Protein AF-A0A9P6A7B4-F1 (afdb_monomer_lite)

Secondary structure (DSSP, 8-state):
-HHHHHHHHHHHHHTTT-HHHHHHHHHHH------HHHH-GGGG-TTS-----HHIIIIIIIHHHHHHHHHHTTSS-HHHHHHHHHHHHHHTTTS-TTT-PPPP-HHHHTTS---HHHHHHIIIIIHHHHHHHTT--HHHHHHHHHHHHHHHHH-

Foldseek 3Di:
DVVVVVVLQVQLVVCPPPPVSNVVSCVVPVDNHPDPVNVDPQVVDPPDPDPPVVLCCLQVPVLLVLVVCCDVVVLQDLVLLQVLLVVLQVCQVVDPVVPDHRQHRCSVCVVPPGDSVSSVCCLAPRVLVSCVVSVRPVVSSVVSVVSSVVSVVVD

Organism: Pleurotus eryngii (NCBI:txid5323)

Sequence (155 aa):
TEQDYWKTIHKLNTAEPDLKKQKAIITQSGILQLPLAASSKMFIYPSMFFPLDPFHLLYENCTVWLWDLLIKSGHLTIPQAARFGQLLQDVNTTLPPSFCRPIHNIYLKRNSQYKIFEWMALVHWYAVPILLALGVNNWVVDNFATFIHIVKSAM

Radius of gyration: 21.78 Å; chains: 1; bounding box: 43×39×54 Å

Structure (mmCIF, N/CA/C/O backbone):
data_AF-A0A9P6A7B4-F1
#
_entry.id   AF-A0A9P6A7B4-F1
#
loop_
_atom_site.group_PDB
_atom_site.id
_atom_site.type_symbol
_atom_site.label_atom_id
_atom_site.label_alt_id
_atom_site.label_comp_id
_atom_site.label_asym_id
_atom_site.label_entity_id
_atom_site.label_seq_id
_atom_site.pdbx_PDB_ins_code
_atom_site.Cartn_x
_atom_site.Cartn_y
_atom_site.Cartn_z
_atom_site.occupancy
_atom_site.B_iso_or_equiv
_atom_site.auth_seq_id
_atom_site.auth_comp_id
_atom_site.auth_asym_id
_atom_site.auth_atom_id
_atom_site.pdbx_PDB_model_num
ATOM 1 N N . THR A 1 1 ? -3.359 16.057 32.700 1.00 72.75 1 THR A N 1
ATOM 2 C CA . THR A 1 1 ? -2.473 14.954 33.144 1.00 72.75 1 THR A CA 1
ATOM 3 C C . THR A 1 1 ? -3.272 13.659 33.232 1.00 72.75 1 THR A C 1
ATOM 5 O O . THR A 1 1 ? -4.490 13.721 33.093 1.00 72.75 1 THR A O 1
ATOM 8 N N . GLU A 1 2 ? -2.642 12.496 33.440 1.00 72.81 2 GLU A N 1
ATOM 9 C CA . GLU A 1 2 ? -3.347 11.205 33.595 1.00 72.81 2 GLU A CA 1
ATOM 10 C C . GLU A 1 2 ? -4.435 11.262 34.684 1.00 72.81 2 GLU A C 1
ATOM 12 O O . GLU A 1 2 ? -5.565 10.819 34.483 1.00 72.81 2 GLU A O 1
ATOM 17 N N . GLN A 1 3 ? -4.131 11.901 35.816 1.00 77.88 3 GLN A N 1
ATOM 18 C CA . GLN A 1 3 ? -5.074 12.059 36.925 1.00 77.88 3 GLN A CA 1
ATOM 19 C C . GLN A 1 3 ? -6.311 12.886 36.537 1.00 77.88 3 GLN A C 1
ATOM 21 O O . GLN A 1 3 ? -7.422 12.581 36.970 1.00 77.88 3 GLN A O 1
ATOM 26 N N . ASP A 1 4 ? -6.147 13.919 35.707 1.00 78.88 4 ASP A N 1
ATOM 27 C CA . ASP A 1 4 ? -7.264 14.749 35.231 1.00 78.88 4 ASP A CA 1
ATOM 28 C C . ASP A 1 4 ? -8.151 13.995 34.233 1.00 78.88 4 ASP A C 1
ATOM 30 O O . ASP A 1 4 ? -9.374 14.166 34.221 1.00 78.88 4 ASP A O 1
ATOM 34 N N . TYR A 1 5 ? -7.539 13.122 33.427 1.00 78.12 5 TYR A N 1
ATOM 35 C CA . TYR A 1 5 ? -8.250 12.252 32.497 1.00 78.12 5 TYR A CA 1
ATOM 36 C C . TYR A 1 5 ? -9.158 11.277 33.257 1.00 78.12 5 TYR A C 1
ATOM 38 O O . TYR A 1 5 ? -10.367 11.253 33.024 1.00 78.12 5 TYR A O 1
ATOM 46 N N . TRP A 1 6 ? -8.621 10.567 34.255 1.00 80.62 6 TRP A N 1
ATOM 47 C CA . TRP A 1 6 ? -9.405 9.652 35.094 1.00 80.62 6 TRP A CA 1
ATOM 48 C C . TRP A 1 6 ? -10.532 10.351 35.855 1.00 80.62 6 TRP A C 1
ATOM 50 O O . TRP A 1 6 ? -11.652 9.841 35.903 1.00 80.62 6 TRP A O 1
ATOM 60 N N . LYS A 1 7 ? -10.288 11.554 36.389 1.00 85.25 7 LYS A N 1
ATOM 61 C CA . LYS A 1 7 ? -11.342 12.367 37.021 1.00 85.25 7 LYS A CA 1
ATOM 62 C C . LYS A 1 7 ? -12.477 12.692 36.048 1.00 85.25 7 LYS A C 1
ATOM 64 O O . LYS A 1 7 ? -13.640 12.691 36.446 1.00 85.25 7 LYS A O 1
ATOM 69 N N . THR A 1 8 ? -12.155 12.967 34.786 1.00 83.94 8 THR A N 1
ATOM 70 C CA . THR A 1 8 ? -13.150 13.273 33.749 1.00 83.94 8 THR A CA 1
ATOM 71 C C . THR A 1 8 ? -13.965 12.037 33.371 1.00 83.94 8 THR A C 1
ATOM 73 O O . THR A 1 8 ? -15.189 12.112 33.303 1.00 83.94 8 THR A O 1
ATOM 76 N N . ILE A 1 9 ? -13.313 10.883 33.224 1.00 82.44 9 ILE A N 1
ATOM 77 C CA . ILE A 1 9 ? -13.983 9.601 32.977 1.00 82.44 9 ILE A CA 1
ATOM 78 C C . ILE A 1 9 ? -14.929 9.226 34.123 1.00 82.44 9 ILE A C 1
ATOM 80 O O . ILE A 1 9 ? -16.069 8.838 33.875 1.00 82.44 9 ILE A O 1
ATOM 84 N N . HIS A 1 10 ? -14.503 9.389 35.379 1.00 83.19 10 HIS A N 1
ATOM 85 C CA . HIS A 1 10 ? -15.379 9.138 36.524 1.00 83.19 10 HIS A CA 1
ATOM 86 C C . HIS A 1 10 ? -16.622 10.029 36.496 1.00 83.19 10 HIS A C 1
ATOM 88 O O . HIS A 1 10 ? -17.724 9.523 36.687 1.00 83.19 10 HIS A O 1
ATOM 94 N N . LYS A 1 11 ? -16.465 11.323 36.184 1.00 83.44 11 LYS A N 1
ATOM 95 C CA . LYS A 1 11 ? -17.598 12.250 36.035 1.00 83.44 11 LYS A CA 1
ATOM 96 C C . LYS A 1 11 ? -18.567 11.810 34.934 1.00 83.44 11 LYS A C 1
ATOM 98 O O . LYS A 1 11 ? -19.774 11.897 35.145 1.00 83.44 11 LYS A O 1
ATOM 103 N N . LEU A 1 12 ? -18.054 11.325 33.799 1.00 82.19 12 LEU A N 1
ATOM 104 C CA . LEU A 1 12 ? -18.870 10.805 32.696 1.00 82.19 12 LEU A CA 1
ATOM 105 C C . LEU A 1 12 ? -19.660 9.557 33.10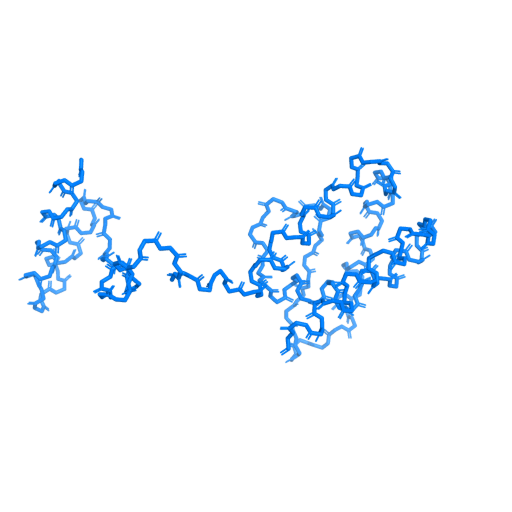6 1.00 82.19 12 LEU A C 1
ATOM 107 O O . LEU A 1 12 ? -20.866 9.520 32.885 1.00 82.19 12 LEU A O 1
ATOM 111 N N . ASN A 1 13 ? -19.019 8.586 33.763 1.00 79.38 13 ASN A N 1
ATOM 112 C CA . ASN A 1 13 ? -19.683 7.355 34.207 1.00 79.38 13 ASN A CA 1
ATOM 113 C C . ASN A 1 13 ? -20.740 7.624 35.290 1.00 79.38 13 ASN A C 1
ATOM 115 O O . ASN A 1 13 ? -21.798 7.012 35.288 1.00 79.38 13 ASN A O 1
ATOM 119 N N . THR A 1 14 ? -20.499 8.574 36.201 1.00 82.25 14 THR A N 1
ATOM 120 C CA . THR A 1 14 ? -21.497 8.965 37.216 1.00 82.25 14 THR A CA 1
ATOM 121 C C . THR A 1 14 ? -22.646 9.807 36.659 1.00 82.25 14 THR A C 1
ATOM 123 O O . THR A 1 14 ? -23.638 10.018 37.351 1.00 82.25 14 THR A O 1
ATOM 126 N N . ALA A 1 15 ? -22.500 10.340 35.441 1.00 78.69 15 ALA A N 1
ATOM 127 C CA . ALA A 1 15 ? -23.537 11.122 34.781 1.00 78.69 15 ALA A CA 1
ATOM 128 C C . ALA A 1 15 ? -24.556 10.247 34.033 1.00 78.69 15 ALA A C 1
ATOM 130 O O . ALA A 1 15 ? -25.595 10.777 33.644 1.00 78.69 15 ALA A O 1
ATOM 131 N N . GLU A 1 16 ? -24.315 8.940 33.853 1.00 68.19 16 GLU A N 1
ATOM 132 C CA . GLU A 1 16 ? -25.345 8.010 33.369 1.00 68.19 16 GLU A CA 1
ATOM 133 C C . GLU A 1 16 ? -26.475 7.921 34.409 1.00 68.19 16 GLU A C 1
ATOM 135 O O . GLU A 1 16 ? -26.191 7.640 35.576 1.00 68.19 16 GLU A O 1
ATOM 140 N N . PRO A 1 17 ? -27.752 8.188 34.054 1.00 64.12 17 PRO A N 1
ATOM 141 C CA . PRO A 1 17 ? -28.354 8.174 32.709 1.00 64.12 17 PRO A CA 1
ATOM 142 C C . PRO A 1 17 ? -28.674 9.555 32.071 1.00 64.12 17 PRO A C 1
ATOM 144 O O . PRO A 1 17 ? -29.406 9.626 31.082 1.00 64.12 17 PRO A O 1
ATOM 147 N N . ASP A 1 18 ? -28.180 10.675 32.607 1.00 83.06 18 ASP A N 1
ATOM 148 C CA . ASP A 1 18 ? -28.506 12.035 32.138 1.00 83.06 18 ASP A CA 1
ATOM 149 C C . ASP A 1 18 ? -27.636 12.486 30.943 1.00 83.06 18 ASP A C 1
ATOM 151 O O . ASP A 1 18 ? -26.559 13.081 31.079 1.00 83.06 18 ASP A O 1
ATOM 155 N N . LEU A 1 19 ? -28.165 12.264 29.736 1.00 75.38 19 LEU A N 1
ATOM 156 C CA . LEU A 1 19 ? -27.535 12.610 28.454 1.00 75.38 19 LEU A CA 1
ATOM 157 C C . LEU A 1 19 ? -27.150 14.097 28.314 1.00 75.38 19 LEU A C 1
ATOM 159 O O . LEU A 1 19 ? -26.224 14.421 27.563 1.00 75.38 19 LEU A O 1
ATOM 163 N N . LYS A 1 20 ? -27.834 15.029 28.998 1.00 81.12 20 LYS A N 1
ATOM 164 C CA . LYS A 1 20 ? -27.512 16.467 28.902 1.00 81.12 20 LYS A CA 1
ATOM 165 C C . LYS A 1 20 ? -26.234 16.797 29.665 1.00 81.12 20 LYS A C 1
ATOM 167 O O . LYS A 1 20 ? -25.395 17.543 29.156 1.00 81.12 20 LYS A O 1
ATOM 172 N N . LYS A 1 21 ? -26.063 16.213 30.854 1.00 79.25 21 LYS A N 1
ATOM 173 C CA . LYS A 1 21 ? -24.844 16.372 31.660 1.00 79.25 21 LYS A CA 1
ATOM 174 C C . LYS A 1 21 ? -23.641 15.742 30.974 1.00 79.25 21 LYS A C 1
ATOM 176 O O . LYS A 1 21 ? -22.578 16.353 30.937 1.00 79.25 21 LYS A O 1
ATOM 181 N N . GLN A 1 22 ? -23.831 14.580 30.353 1.00 78.44 22 GLN A N 1
ATOM 182 C CA . GLN A 1 22 ? -22.781 13.913 29.590 1.00 78.44 22 GLN A CA 1
ATOM 183 C C . GLN A 1 22 ? -22.289 14.783 28.424 1.00 78.44 22 GLN A C 1
ATOM 185 O O . GLN A 1 22 ? -21.091 15.034 28.313 1.00 78.44 22 GLN A O 1
ATOM 190 N N . LYS A 1 23 ? -23.202 15.336 27.610 1.00 79.62 23 LYS A N 1
ATOM 191 C CA . LYS A 1 23 ? -22.834 16.246 26.511 1.00 79.62 23 LYS A CA 1
ATOM 192 C C . LYS A 1 23 ? -22.063 17.472 26.997 1.00 79.62 23 LYS A C 1
ATOM 194 O O . LYS A 1 23 ? -21.064 17.818 26.381 1.00 79.62 23 LYS A O 1
ATOM 199 N N . ALA A 1 24 ? -22.471 18.089 28.108 1.00 83.94 24 ALA A N 1
ATOM 200 C CA . ALA A 1 24 ? -21.760 19.240 28.666 1.00 83.94 24 ALA A CA 1
ATOM 201 C C . ALA A 1 24 ? -20.311 18.895 29.060 1.00 83.94 24 ALA A C 1
ATOM 203 O O . ALA A 1 24 ? -19.392 19.653 28.749 1.00 83.94 24 ALA A O 1
ATOM 204 N N . ILE A 1 25 ? -20.095 17.731 29.682 1.00 81.38 25 ILE A N 1
ATOM 205 C CA . ILE A 1 25 ? -18.759 17.258 30.073 1.00 81.38 25 ILE A CA 1
ATOM 206 C C . ILE A 1 25 ? -17.913 16.924 28.836 1.00 81.38 25 ILE A C 1
ATOM 208 O O . ILE A 1 25 ? -16.744 17.307 28.781 1.00 81.38 25 ILE A O 1
ATOM 212 N N . ILE A 1 26 ? -18.492 16.272 27.822 1.00 82.38 26 ILE A N 1
ATOM 213 C CA . ILE A 1 26 ? -17.809 15.959 26.555 1.00 82.38 26 ILE A CA 1
ATOM 214 C C . ILE A 1 26 ? -17.404 17.246 25.832 1.00 82.38 26 ILE A C 1
ATOM 216 O O . ILE A 1 26 ? -16.265 17.365 25.395 1.00 82.38 26 ILE A O 1
ATOM 220 N N . THR A 1 27 ? -18.295 18.235 25.730 1.00 83.44 27 THR A N 1
ATOM 221 C CA . THR A 1 27 ? -17.989 19.512 25.067 1.00 83.44 27 THR A CA 1
ATOM 222 C C . THR A 1 27 ? -16.889 20.286 25.792 1.00 83.44 27 THR A C 1
ATOM 224 O O . THR A 1 27 ? -16.061 20.910 25.139 1.00 83.44 27 THR A O 1
ATOM 227 N N . GLN A 1 28 ? -16.851 20.237 27.127 1.00 82.94 28 GLN A N 1
ATOM 228 C CA . GLN A 1 28 ? -15.826 20.929 27.915 1.00 82.94 28 GLN A CA 1
ATOM 229 C C . GLN A 1 28 ? -14.468 20.221 27.903 1.00 82.94 28 GLN A C 1
ATOM 231 O O . GLN A 1 28 ? -13.437 20.885 27.932 1.00 82.94 28 GLN A O 1
ATOM 236 N N . SER A 1 29 ? -14.456 18.886 27.899 1.00 80.81 29 SER A N 1
ATOM 237 C CA . SER A 1 29 ? -13.226 18.096 28.053 1.00 80.81 29 SER A CA 1
ATOM 238 C C . SER A 1 29 ? -12.682 17.503 26.753 1.00 80.81 29 SER A C 1
ATOM 240 O O . SER A 1 29 ? -11.520 17.113 26.709 1.00 80.81 29 SER A O 1
ATOM 242 N N . GLY A 1 30 ? -13.507 17.391 25.708 1.00 78.75 30 GLY A N 1
ATOM 243 C CA . GLY A 1 30 ? -13.192 16.668 24.471 1.00 78.75 30 GLY A CA 1
ATOM 244 C C . GLY A 1 30 ? -13.116 15.143 24.631 1.00 78.75 30 GLY A C 1
ATOM 245 O O . GLY A 1 30 ? -12.837 14.440 23.663 1.00 78.75 30 GLY A O 1
ATOM 246 N N . ILE A 1 31 ? -13.358 14.613 25.835 1.00 77.25 31 ILE A N 1
ATOM 247 C CA . ILE A 1 31 ? -13.230 13.190 26.161 1.00 77.25 31 ILE A CA 1
ATOM 248 C C . ILE A 1 31 ? -14.618 12.556 26.092 1.00 77.25 31 ILE A C 1
ATOM 250 O O . ILE A 1 31 ? -15.515 12.952 26.832 1.00 77.25 31 ILE A O 1
ATOM 254 N N . LEU A 1 32 ? -14.798 11.585 25.192 1.00 71.75 32 LEU A N 1
ATOM 255 C CA . LEU A 1 32 ? -16.101 10.965 24.933 1.00 71.75 32 LEU A CA 1
ATOM 256 C C . LEU A 1 32 ? -16.400 9.812 25.903 1.00 71.75 32 LEU A C 1
ATOM 258 O O . LEU A 1 32 ? -17.436 9.796 26.560 1.00 71.75 32 LEU A O 1
ATOM 262 N N . GLN A 1 33 ? -15.480 8.849 25.982 1.00 69.12 33 GLN A N 1
ATOM 263 C CA . GLN A 1 33 ? -15.564 7.647 26.810 1.00 69.12 33 GLN A CA 1
ATOM 264 C C . GLN A 1 33 ? -14.180 6.980 26.854 1.00 69.12 33 GLN A C 1
ATOM 266 O O . GLN A 1 33 ? -13.352 7.216 25.970 1.00 69.12 33 GLN A O 1
ATOM 271 N N . LEU A 1 34 ? -13.934 6.114 27.842 1.00 65.00 34 LEU A N 1
ATOM 272 C CA . LEU A 1 34 ? -12.855 5.132 27.731 1.00 65.00 34 LEU A CA 1
ATOM 273 C C . LEU A 1 34 ? -13.156 4.213 26.537 1.00 65.00 34 LEU A C 1
ATOM 275 O O . LEU A 1 34 ? -14.248 3.641 26.491 1.00 65.00 34 LEU A O 1
ATOM 279 N N . PRO A 1 35 ? -12.220 4.026 25.591 1.00 60.06 35 PRO A N 1
ATOM 280 C CA . PRO A 1 35 ? -12.360 2.987 24.583 1.00 60.06 35 PRO A CA 1
ATOM 281 C C . PRO A 1 35 ? -12.630 1.650 25.281 1.00 60.06 35 PRO A C 1
ATOM 283 O O . PRO A 1 35 ? -11.928 1.308 26.231 1.00 60.06 35 PRO A O 1
ATOM 286 N N . LEU A 1 36 ? -13.620 0.884 24.812 1.00 54.75 36 LEU A N 1
ATOM 287 C CA . LEU A 1 36 ? -13.979 -0.432 25.369 1.00 54.75 36 LEU A CA 1
ATOM 288 C C . LEU A 1 36 ? -12.750 -1.333 25.583 1.00 54.75 36 LEU A C 1
ATOM 290 O O . LEU A 1 36 ? -12.658 -2.024 26.596 1.00 54.75 36 LEU A O 1
ATOM 294 N N . ALA A 1 37 ? -11.767 -1.238 24.685 1.00 52.72 37 ALA A N 1
ATOM 295 C CA . ALA A 1 37 ? -10.473 -1.896 24.813 1.00 52.72 37 ALA A CA 1
ATOM 296 C C . ALA A 1 37 ? -9.734 -1.515 26.114 1.00 52.72 37 ALA A C 1
ATOM 298 O O . ALA A 1 37 ? -9.389 -2.389 26.896 1.00 52.72 37 ALA A O 1
ATOM 299 N N . ALA A 1 38 ? -9.589 -0.226 26.427 1.00 54.66 38 ALA A N 1
ATOM 300 C CA . ALA A 1 38 ? -8.905 0.239 27.638 1.00 54.66 38 ALA A CA 1
ATOM 301 C C . ALA A 1 38 ? -9.639 -0.119 28.948 1.00 54.66 38 ALA A C 1
ATOM 303 O O . ALA A 1 38 ? -9.039 -0.090 30.019 1.00 54.66 38 ALA A O 1
ATOM 304 N N . SER A 1 39 ? -10.932 -0.456 28.881 1.00 51.53 39 SER A N 1
ATOM 305 C CA . SER A 1 39 ? -11.729 -0.870 30.047 1.00 51.53 39 SER A CA 1
ATOM 306 C C . SER A 1 39 ? -11.618 -2.363 30.385 1.00 51.53 39 SER A C 1
ATOM 308 O O . SER A 1 39 ? -12.016 -2.788 31.471 1.00 51.53 39 SER A O 1
ATOM 310 N N . SER A 1 40 ? -11.079 -3.177 29.472 1.00 51.34 40 SER A N 1
ATOM 311 C CA . SER A 1 40 ? -10.978 -4.620 29.668 1.00 51.34 40 SER A CA 1
ATOM 312 C C . SER A 1 40 ? -9.732 -4.977 30.479 1.00 51.34 40 SER A C 1
ATOM 314 O O . SER A 1 40 ? -8.606 -4.665 30.091 1.00 51.34 40 SER A O 1
ATOM 316 N N . LYS A 1 41 ? -9.916 -5.726 31.577 1.00 50.88 41 LYS A N 1
ATOM 317 C CA . LYS A 1 41 ? -8.816 -6.286 32.393 1.00 50.88 41 LYS A CA 1
ATOM 318 C C . LYS A 1 41 ? -7.861 -7.183 31.592 1.00 50.88 41 LYS A C 1
ATOM 320 O O . LYS A 1 41 ? -6.769 -7.487 32.059 1.00 50.88 41 LYS A O 1
ATOM 325 N N . MET A 1 42 ? -8.262 -7.590 30.389 1.00 47.25 42 MET A N 1
ATOM 326 C CA . MET A 1 42 ? -7.459 -8.382 29.462 1.00 47.25 42 MET A CA 1
ATOM 327 C C . MET A 1 42 ? -6.243 -7.606 28.912 1.00 47.25 42 MET A C 1
ATOM 329 O O . MET A 1 42 ? -5.251 -8.225 28.546 1.00 47.25 42 MET A O 1
ATOM 333 N N . PHE A 1 43 ? -6.266 -6.265 28.937 1.00 48.84 43 PHE A N 1
ATOM 334 C CA . PHE A 1 43 ? -5.149 -5.405 28.507 1.00 48.84 43 PHE A CA 1
ATOM 335 C C . PHE A 1 43 ? -4.063 -5.177 29.573 1.00 48.84 43 PHE A C 1
ATOM 337 O O . PHE A 1 43 ? -3.092 -4.474 29.317 1.00 48.84 43 PHE A O 1
ATOM 344 N N . ILE A 1 44 ? -4.197 -5.763 30.768 1.00 53.06 44 ILE A N 1
ATOM 345 C CA . ILE A 1 44 ? -3.227 -5.598 31.868 1.00 53.06 44 ILE A CA 1
ATOM 346 C C . ILE A 1 44 ? -1.974 -6.483 31.664 1.00 53.06 44 ILE A C 1
ATOM 348 O O . ILE A 1 44 ? -0.967 -6.289 32.341 1.00 53.06 44 ILE A O 1
ATOM 352 N N . TYR A 1 45 ? -1.986 -7.432 30.717 1.00 45.84 45 TYR A N 1
ATOM 353 C CA . TYR A 1 45 ? -0.831 -8.300 30.450 1.00 45.84 45 TYR A CA 1
ATOM 354 C C . TYR A 1 45 ? 0.255 -7.587 29.612 1.00 45.84 45 TYR A C 1
ATOM 356 O O . TYR A 1 45 ? 0.015 -7.318 28.434 1.00 45.84 45 TYR A O 1
ATOM 364 N N . PRO A 1 46 ? 1.470 -7.326 30.147 1.00 48.66 46 PRO A N 1
ATOM 365 C CA . PRO A 1 46 ? 2.426 -6.402 29.520 1.00 48.66 46 PRO A CA 1
ATOM 366 C C . PRO A 1 46 ? 3.207 -6.932 28.308 1.00 48.66 46 PRO A C 1
ATOM 368 O O . PRO A 1 46 ? 4.139 -6.267 27.868 1.00 48.66 46 PRO A O 1
ATOM 371 N N . SER A 1 47 ? 2.911 -8.117 27.770 1.00 47.41 47 SER A N 1
ATOM 372 C CA . SER A 1 47 ? 3.805 -8.734 26.773 1.00 47.41 47 SER A CA 1
ATOM 373 C C . SER A 1 47 ? 3.135 -9.487 25.628 1.00 47.41 47 SER A C 1
ATOM 375 O O . SER A 1 47 ? 3.842 -9.934 24.729 1.00 47.41 47 SER A O 1
ATOM 377 N N . MET A 1 48 ? 1.805 -9.647 25.611 1.00 40.22 48 MET A N 1
ATOM 378 C CA . MET A 1 48 ? 1.189 -10.557 24.633 1.00 40.22 48 MET A CA 1
ATOM 379 C C . MET A 1 48 ? -0.297 -10.296 24.344 1.00 40.22 48 MET A C 1
ATOM 381 O O . MET A 1 48 ? -1.039 -11.238 24.089 1.00 40.22 48 MET A O 1
ATOM 385 N N . PHE A 1 49 ? -0.773 -9.046 24.425 1.00 42.41 49 PHE A N 1
ATOM 386 C CA . PHE A 1 49 ? -2.211 -8.774 24.272 1.00 42.41 49 PHE A CA 1
ATOM 387 C C . PHE A 1 49 ? -2.560 -7.516 23.468 1.00 42.41 49 PHE A C 1
ATOM 389 O O . PHE A 1 49 ? -3.326 -6.651 23.874 1.00 42.41 49 PHE A O 1
ATOM 396 N N . PHE A 1 50 ? -2.020 -7.465 22.262 1.00 41.59 50 PHE A N 1
ATOM 397 C CA . PHE A 1 50 ? -2.791 -7.071 21.092 1.00 41.59 50 PHE A CA 1
ATOM 398 C C . PHE A 1 50 ? -2.510 -8.191 20.088 1.00 41.59 50 PHE A C 1
ATOM 400 O O . PHE A 1 50 ? -1.335 -8.384 19.763 1.00 41.59 50 PHE A O 1
ATOM 407 N N . PRO A 1 51 ? -3.491 -8.907 19.512 1.00 46.00 51 PRO A N 1
ATOM 408 C CA . PRO A 1 51 ? -3.306 -9.133 18.100 1.00 46.00 51 PRO A CA 1
ATOM 409 C C . PRO A 1 51 ? -3.347 -7.708 17.542 1.00 46.00 51 PRO A C 1
ATOM 411 O O . PRO A 1 51 ? -4.406 -7.083 17.494 1.00 46.00 51 PRO A O 1
ATOM 414 N N . LEU A 1 52 ? -2.185 -7.129 17.221 1.00 49.53 52 LEU A N 1
ATOM 415 C CA . LEU A 1 52 ? -2.150 -6.218 16.084 1.00 49.53 52 LEU A CA 1
ATOM 416 C C . LEU A 1 52 ? -2.872 -7.027 15.033 1.00 49.53 52 LEU A C 1
ATOM 418 O O . LEU A 1 52 ? -2.348 -8.070 14.650 1.00 49.53 52 LEU A O 1
ATOM 422 N N . ASP A 1 53 ? -4.126 -6.669 14.768 1.00 62.25 53 ASP A N 1
ATOM 423 C CA . ASP A 1 53 ? -4.962 -7.398 13.845 1.00 62.25 53 ASP A CA 1
ATOM 424 C C . ASP A 1 53 ? -4.062 -7.706 12.640 1.00 62.25 53 ASP A C 1
ATOM 426 O O . ASP A 1 53 ? -3.536 -6.751 12.051 1.00 62.25 53 ASP A O 1
ATOM 430 N N . PRO A 1 54 ? -3.740 -8.987 12.360 1.00 61.44 54 PRO A N 1
ATOM 431 C CA . PRO A 1 54 ? -2.745 -9.311 11.347 1.00 61.44 54 PRO A CA 1
ATOM 432 C C . PRO A 1 54 ? -3.127 -8.657 10.017 1.00 61.44 54 PRO A C 1
ATOM 434 O O . PRO A 1 54 ? -2.247 -8.280 9.247 1.00 61.44 54 PRO A O 1
ATOM 437 N N . PHE A 1 55 ? -4.422 -8.389 9.805 1.00 65.56 55 PHE A N 1
ATOM 438 C CA . PHE A 1 55 ? -4.915 -7.585 8.700 1.00 65.56 55 PHE A CA 1
ATOM 439 C C . PHE A 1 55 ? -4.384 -6.143 8.726 1.00 65.56 55 PHE A C 1
ATOM 441 O O . PHE A 1 55 ? -3.848 -5.694 7.720 1.00 65.56 55 PHE A O 1
ATOM 448 N N . HIS A 1 56 ? -4.454 -5.413 9.841 1.00 69.31 56 HIS A N 1
ATOM 449 C CA . HIS A 1 56 ? -3.901 -4.053 9.926 1.00 69.31 56 HIS A CA 1
ATOM 450 C C . HIS A 1 56 ? -2.375 -4.053 9.747 1.00 69.31 56 HIS A C 1
ATOM 452 O O . HIS A 1 56 ? -1.833 -3.203 9.041 1.00 69.31 56 HIS A O 1
ATOM 458 N N . LEU A 1 57 ? -1.662 -5.030 10.322 1.00 72.25 57 LEU A N 1
ATOM 459 C CA . LEU A 1 57 ? -0.210 -5.124 10.146 1.00 72.25 57 LEU A CA 1
ATOM 460 C C . LEU A 1 57 ? 0.165 -5.351 8.673 1.00 72.25 57 LEU A C 1
ATOM 462 O O . LEU A 1 57 ? 1.010 -4.637 8.136 1.00 72.25 57 LEU A O 1
ATOM 466 N N . LEU A 1 58 ? -0.473 -6.309 8.003 1.00 76.06 58 LEU A N 1
ATOM 467 C CA . LEU A 1 58 ? -0.143 -6.665 6.623 1.00 76.06 58 LEU A CA 1
ATOM 468 C C . LEU A 1 58 ? -0.643 -5.611 5.620 1.00 76.06 58 LEU A C 1
ATOM 470 O O . LEU A 1 58 ? 0.092 -5.208 4.711 1.00 76.06 58 LEU A O 1
ATOM 474 N N . TYR A 1 59 ? -1.869 -5.121 5.793 1.00 78.94 59 TYR A N 1
ATOM 475 C CA . TYR A 1 59 ? -2.513 -4.220 4.839 1.00 78.94 59 TYR A CA 1
ATOM 476 C C . TYR A 1 59 ? -2.225 -2.742 5.092 1.00 78.94 59 TYR A C 1
ATOM 478 O O . TYR A 1 59 ? -1.951 -2.027 4.135 1.00 78.94 59 TYR A O 1
ATOM 486 N N . GLU A 1 60 ? -2.234 -2.265 6.337 1.00 75.19 60 GLU A N 1
ATOM 487 C CA . GLU A 1 60 ? -2.021 -0.836 6.614 1.00 75.19 60 GLU A CA 1
ATOM 488 C C . GLU A 1 60 ? -0.550 -0.487 6.848 1.00 75.19 60 GLU A C 1
ATOM 490 O O . GLU A 1 60 ? -0.116 0.590 6.449 1.00 75.19 60 GLU A O 1
ATOM 495 N N . ASN A 1 61 ? 0.247 -1.390 7.430 1.00 77.12 61 ASN A N 1
ATOM 496 C CA . ASN A 1 61 ? 1.658 -1.100 7.711 1.00 77.12 61 ASN A CA 1
ATOM 497 C C . ASN A 1 61 ? 2.586 -1.639 6.616 1.00 77.12 61 ASN A C 1
ATOM 499 O O . ASN A 1 61 ? 3.297 -0.864 5.973 1.00 77.12 61 ASN A O 1
ATOM 503 N N . CYS A 1 62 ? 2.583 -2.955 6.376 1.00 81.00 62 CYS A N 1
ATOM 504 C CA . CYS A 1 62 ? 3.519 -3.580 5.439 1.00 81.00 62 CYS A CA 1
ATOM 505 C C . CYS A 1 62 ? 3.280 -3.118 4.003 1.00 81.00 62 CYS A C 1
ATOM 507 O O . CYS A 1 62 ? 4.231 -2.732 3.332 1.00 81.00 62 CYS A O 1
ATOM 509 N N . THR A 1 63 ? 2.029 -3.099 3.537 1.00 81.75 63 THR A N 1
ATOM 510 C CA . THR A 1 63 ? 1.722 -2.704 2.152 1.00 81.75 63 THR A CA 1
ATOM 511 C C . THR A 1 63 ? 2.088 -1.245 1.876 1.00 81.75 63 THR A C 1
ATOM 513 O O . THR A 1 63 ? 2.706 -0.952 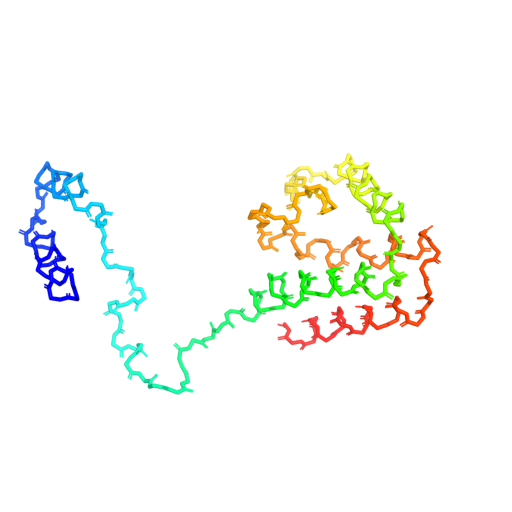0.852 1.00 81.75 63 THR A O 1
ATOM 516 N N . VAL A 1 64 ? 1.762 -0.332 2.798 1.00 83.06 64 VAL A N 1
ATOM 517 C CA . VAL A 1 64 ? 2.126 1.090 2.684 1.00 83.06 64 VAL A CA 1
ATOM 518 C C . VAL A 1 64 ? 3.638 1.260 2.647 1.00 83.06 64 VAL A C 1
ATOM 520 O O . VAL A 1 64 ? 4.168 1.971 1.793 1.00 83.06 64 VAL A O 1
ATOM 523 N N . TRP A 1 65 ? 4.344 0.586 3.555 1.00 83.94 65 TRP A N 1
ATOM 524 C CA . TRP A 1 65 ? 5.798 0.633 3.601 1.00 83.94 65 TRP A CA 1
ATOM 525 C C . TRP A 1 65 ? 6.426 0.091 2.316 1.00 83.94 65 TRP A C 1
ATOM 527 O O . TRP A 1 65 ? 7.351 0.697 1.780 1.00 83.94 65 TRP A O 1
ATOM 537 N N . LEU A 1 66 ? 5.901 -1.017 1.795 1.00 85.06 66 LEU A N 1
ATOM 538 C CA . LEU A 1 66 ? 6.411 -1.657 0.590 1.00 85.06 66 LEU A CA 1
ATOM 539 C C . LEU A 1 66 ? 6.166 -0.772 -0.641 1.00 85.06 66 LEU A C 1
ATOM 541 O O . LEU A 1 66 ? 7.066 -0.606 -1.457 1.00 85.06 66 LEU A O 1
ATOM 545 N N . TRP A 1 67 ? 5.011 -0.106 -0.725 1.00 86.88 67 TRP A N 1
ATOM 546 C CA . TRP A 1 67 ? 4.744 0.918 -1.740 1.00 86.88 67 TRP A CA 1
ATOM 547 C C . TRP A 1 67 ? 5.760 2.070 -1.695 1.00 86.88 67 TRP A C 1
ATOM 549 O O . TRP A 1 67 ? 6.357 2.418 -2.716 1.00 86.88 67 TRP A O 1
ATOM 559 N N . ASP A 1 68 ? 6.010 2.639 -0.514 1.00 85.88 68 ASP A N 1
ATOM 560 C CA . ASP A 1 68 ? 6.993 3.715 -0.363 1.00 85.88 68 ASP A CA 1
ATOM 561 C C . ASP A 1 68 ? 8.413 3.249 -0.693 1.00 85.88 68 ASP A C 1
ATOM 563 O O . ASP A 1 68 ? 9.197 4.003 -1.275 1.00 85.88 68 ASP A O 1
ATOM 567 N N . LEU A 1 69 ? 8.755 2.016 -0.312 1.00 87.81 69 LEU A N 1
ATOM 568 C CA . LEU A 1 69 ? 10.048 1.413 -0.596 1.00 87.81 69 LEU A CA 1
ATOM 569 C C . LEU A 1 69 ? 10.264 1.289 -2.102 1.00 87.81 69 LEU A C 1
ATOM 571 O O . LEU A 1 69 ? 11.337 1.650 -2.577 1.00 87.81 69 LEU A O 1
ATOM 575 N N . LEU A 1 70 ? 9.260 0.840 -2.859 1.00 87.25 70 LEU A N 1
ATOM 576 C CA . LEU A 1 70 ? 9.339 0.720 -4.318 1.00 87.25 70 LEU A CA 1
ATOM 577 C C . LEU A 1 70 ? 9.655 2.061 -4.990 1.00 87.25 70 LEU A C 1
ATOM 579 O O . LEU A 1 70 ? 10.484 2.111 -5.897 1.00 87.25 70 LEU A O 1
ATOM 583 N N . ILE A 1 71 ? 9.053 3.152 -4.510 1.00 88.06 71 ILE A N 1
ATOM 584 C CA . ILE A 1 71 ? 9.315 4.499 -5.034 1.00 88.06 71 ILE A CA 1
ATOM 585 C C . ILE A 1 71 ? 10.708 4.985 -4.615 1.00 88.06 71 ILE A C 1
ATOM 587 O O . ILE A 1 71 ? 11.482 5.443 -5.452 1.00 88.06 71 ILE A O 1
ATOM 591 N N . LYS A 1 72 ? 11.056 4.871 -3.325 1.00 88.06 72 LYS A N 1
ATOM 592 C CA . LYS A 1 72 ? 12.338 5.361 -2.781 1.00 88.06 72 LYS A CA 1
ATOM 593 C C . LYS A 1 72 ? 13.551 4.615 -3.333 1.00 88.06 72 LYS A C 1
ATOM 595 O O . LYS A 1 72 ? 14.592 5.226 -3.540 1.00 88.06 72 LYS A O 1
ATOM 600 N N . SER A 1 73 ? 13.418 3.312 -3.562 1.00 87.19 73 SER A N 1
ATOM 601 C CA . SER A 1 73 ? 14.460 2.469 -4.166 1.00 87.19 73 SER A CA 1
ATOM 602 C C . SER A 1 73 ? 14.618 2.695 -5.672 1.00 87.19 73 SER A C 1
ATOM 604 O O . SER A 1 73 ? 15.578 2.209 -6.263 1.00 87.19 73 SER A O 1
ATOM 606 N N . GLY A 1 74 ? 13.687 3.414 -6.309 1.00 88.00 74 GLY A N 1
ATOM 607 C CA . GLY A 1 74 ? 13.678 3.623 -7.755 1.00 88.00 74 GLY A CA 1
ATOM 608 C C . GLY A 1 74 ? 13.214 2.406 -8.561 1.00 88.00 74 GLY A C 1
ATOM 609 O O . GLY A 1 74 ? 13.210 2.469 -9.788 1.00 88.00 74 GLY A O 1
ATOM 610 N N . HIS A 1 75 ? 12.787 1.318 -7.907 1.00 89.56 75 HIS A N 1
ATOM 611 C CA . HIS A 1 75 ? 12.191 0.158 -8.579 1.00 89.56 75 HIS A CA 1
ATOM 612 C C . HIS A 1 75 ? 10.847 0.487 -9.239 1.00 89.56 75 HIS A C 1
ATOM 614 O O . HIS A 1 75 ? 10.480 -0.135 -10.234 1.00 89.56 75 HIS A O 1
ATOM 620 N N . LEU A 1 76 ? 10.143 1.483 -8.702 1.00 90.31 76 LEU A N 1
ATOM 621 C CA . LEU A 1 76 ? 8.984 2.109 -9.315 1.00 90.31 76 LEU A CA 1
ATOM 622 C C . LEU A 1 76 ? 9.283 3.596 -9.510 1.00 90.31 76 LEU A C 1
ATOM 624 O O . LEU A 1 76 ? 9.286 4.382 -8.563 1.00 90.31 76 LEU A O 1
ATOM 628 N N . THR A 1 77 ? 9.545 3.992 -10.753 1.00 92.38 77 THR A N 1
ATOM 629 C CA . THR A 1 77 ? 9.806 5.399 -11.083 1.00 92.38 77 THR A CA 1
ATOM 630 C C . THR A 1 77 ? 8.571 6.271 -10.823 1.00 92.38 77 THR A C 1
ATOM 632 O O . THR A 1 77 ? 7.436 5.796 -10.868 1.00 92.38 77 THR A O 1
ATOM 635 N N . ILE A 1 78 ? 8.763 7.577 -10.603 1.00 91.31 78 ILE A N 1
ATOM 636 C CA . ILE A 1 78 ? 7.650 8.518 -10.371 1.00 91.31 78 ILE A CA 1
ATOM 637 C C . ILE A 1 78 ? 6.611 8.483 -11.515 1.00 91.31 78 ILE A C 1
ATOM 639 O O . ILE A 1 78 ? 5.419 8.400 -11.210 1.00 91.31 78 ILE A O 1
ATOM 643 N N . PRO A 1 79 ? 6.999 8.472 -12.810 1.00 92.94 79 PRO A N 1
ATOM 644 C CA . PRO A 1 79 ? 6.035 8.329 -13.902 1.00 92.94 79 PRO A CA 1
ATOM 645 C C . PRO A 1 79 ? 5.266 7.003 -13.864 1.00 92.94 79 PRO A C 1
ATOM 647 O O . PRO A 1 79 ? 4.056 6.992 -14.090 1.00 92.94 79 PRO A O 1
ATOM 650 N N . GLN A 1 80 ? 5.934 5.891 -13.537 1.00 92.19 80 GLN A N 1
ATOM 651 C CA . GLN A 1 80 ? 5.269 4.592 -13.398 1.00 92.19 80 GLN A CA 1
ATOM 652 C C . GLN A 1 80 ? 4.304 4.578 -12.211 1.00 92.19 80 GLN A C 1
ATOM 654 O O . GLN A 1 80 ? 3.196 4.073 -12.347 1.00 92.19 80 GLN A O 1
ATOM 659 N N . ALA A 1 81 ? 4.669 5.176 -11.075 1.00 91.06 81 ALA A N 1
ATOM 660 C CA . ALA A 1 81 ? 3.791 5.286 -9.913 1.00 91.06 81 ALA A CA 1
ATOM 661 C C . ALA A 1 81 ? 2.543 6.134 -10.215 1.00 91.06 81 ALA A C 1
ATOM 663 O O . ALA A 1 81 ? 1.428 5.758 -9.851 1.00 91.06 81 ALA A O 1
ATOM 664 N N . ALA A 1 82 ? 2.703 7.241 -10.946 1.00 92.88 82 ALA A N 1
ATOM 665 C CA . ALA A 1 82 ? 1.577 8.045 -11.413 1.00 92.88 82 ALA A CA 1
ATOM 666 C C . ALA A 1 82 ? 0.665 7.240 -12.354 1.00 92.88 82 ALA A C 1
ATOM 668 O O . ALA A 1 82 ? -0.560 7.261 -12.206 1.00 92.88 82 ALA A O 1
ATOM 669 N N . ARG A 1 83 ? 1.258 6.473 -13.281 1.00 93.69 83 ARG A N 1
ATOM 670 C CA . ARG A 1 83 ? 0.513 5.610 -14.204 1.00 93.69 83 ARG A CA 1
ATOM 671 C C . ARG A 1 83 ? -0.202 4.467 -13.485 1.00 93.69 83 ARG A C 1
ATOM 673 O O . ARG A 1 83 ? -1.342 4.171 -13.823 1.00 93.69 83 ARG A O 1
ATOM 680 N N . PHE A 1 84 ? 0.416 3.882 -12.463 1.00 93.56 84 PHE A N 1
ATOM 681 C CA . PHE A 1 84 ? -0.197 2.885 -11.587 1.00 93.56 84 PHE A CA 1
ATOM 682 C C . PHE A 1 84 ? -1.482 3.434 -10.953 1.00 93.56 84 PHE A C 1
ATOM 684 O O . PHE A 1 84 ? -2.535 2.802 -11.003 1.00 93.56 84 PHE A O 1
ATOM 691 N N . GLY A 1 85 ? -1.408 4.648 -10.399 1.00 90.44 85 GLY A N 1
ATOM 692 C CA . GLY A 1 85 ? -2.556 5.322 -9.802 1.00 90.44 85 GLY A CA 1
ATOM 693 C C . GLY A 1 85 ? -3.695 5.590 -10.792 1.00 90.44 85 GLY A C 1
ATOM 694 O O . GLY A 1 85 ? -4.860 5.463 -10.419 1.00 90.44 85 GLY A O 1
ATOM 695 N N . GLN A 1 86 ? -3.372 5.936 -12.042 1.00 91.69 86 GLN A N 1
ATOM 696 C CA . GLN A 1 86 ? -4.365 6.107 -13.112 1.00 91.69 86 GLN A CA 1
ATOM 697 C C . GLN A 1 86 ? -5.038 4.780 -13.476 1.00 91.69 86 GLN A C 1
ATOM 699 O O . GLN A 1 86 ? -6.261 4.710 -13.495 1.00 91.69 86 GLN A O 1
ATOM 704 N N . LEU A 1 87 ? -4.256 3.714 -13.669 1.00 91.12 87 LEU A N 1
ATOM 705 C CA . LEU A 1 87 ? -4.788 2.391 -14.010 1.00 91.12 87 LEU A CA 1
ATOM 706 C C . LEU A 1 87 ? -5.748 1.864 -12.935 1.00 91.12 87 LEU A C 1
ATOM 708 O O . LEU A 1 87 ? -6.776 1.284 -13.265 1.00 91.12 87 LEU A O 1
ATOM 712 N N . LEU A 1 88 ? -5.474 2.125 -11.654 1.00 88.94 88 LEU A N 1
ATOM 713 C CA . LEU A 1 88 ? -6.422 1.816 -10.577 1.00 88.94 88 LEU A CA 1
ATOM 714 C C . LEU A 1 88 ? -7.756 2.557 -10.722 1.00 88.94 88 LEU A C 1
ATOM 716 O O . LEU A 1 88 ? -8.814 1.978 -10.484 1.00 88.94 88 LEU A O 1
ATOM 720 N N . GLN A 1 89 ? -7.718 3.838 -11.094 1.00 88.38 89 GLN A N 1
ATOM 721 C CA . GLN A 1 89 ? -8.936 4.624 -11.290 1.00 88.38 89 GLN A CA 1
ATOM 722 C C . GLN A 1 89 ? -9.739 4.128 -12.489 1.00 88.38 89 GLN A C 1
ATOM 724 O O . GLN A 1 89 ? -10.960 4.033 -12.386 1.00 88.38 89 GLN A O 1
ATOM 729 N N . ASP A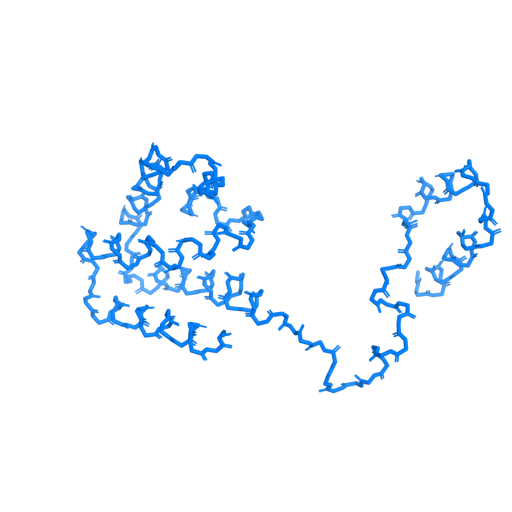 1 90 ? -9.062 3.764 -13.576 1.00 87.62 90 ASP A N 1
ATOM 730 C CA . ASP A 1 90 ? -9.700 3.230 -14.778 1.00 87.62 90 ASP A CA 1
ATOM 731 C C . ASP A 1 90 ? -10.407 1.900 -14.472 1.00 87.62 90 ASP A C 1
ATOM 733 O O . ASP A 1 90 ? -11.562 1.695 -14.850 1.00 87.62 90 ASP A O 1
ATOM 737 N N . VAL A 1 91 ? -9.759 1.020 -13.703 1.00 83.44 91 VAL A N 1
ATOM 738 C CA . VAL A 1 91 ? -10.299 -0.300 -13.341 1.00 83.44 91 VAL A CA 1
ATOM 739 C C . VAL A 1 91 ? -11.467 -0.215 -12.351 1.00 83.44 91 VAL A C 1
ATOM 741 O O . VAL A 1 91 ? -12.325 -1.091 -12.338 1.00 83.44 91 VAL A O 1
ATOM 744 N N . ASN A 1 92 ? -11.615 0.866 -11.582 1.00 78.12 92 ASN A N 1
ATOM 745 C CA . ASN A 1 92 ? -12.808 1.032 -10.741 1.00 78.12 92 ASN A CA 1
ATOM 746 C C . ASN A 1 92 ? -14.119 1.054 -11.536 1.00 78.12 92 ASN A C 1
ATOM 748 O O . ASN A 1 92 ? -15.166 0.747 -10.972 1.00 78.12 92 ASN A O 1
ATOM 752 N N . THR A 1 93 ? -14.081 1.407 -12.824 1.00 77.25 93 THR A N 1
ATOM 753 C CA . THR A 1 93 ? -15.274 1.373 -13.684 1.00 77.25 93 THR A CA 1
ATOM 754 C C . THR A 1 93 ? -15.768 -0.049 -13.958 1.00 77.25 93 THR A C 1
ATOM 756 O O . THR A 1 93 ? -16.942 -0.232 -14.275 1.00 77.25 93 THR A O 1
ATOM 759 N N . THR A 1 94 ? -14.905 -1.058 -13.809 1.00 78.44 94 THR A N 1
ATOM 760 C CA . THR A 1 94 ? -15.228 -2.466 -14.078 1.00 78.44 94 THR A CA 1
ATOM 761 C C . THR A 1 94 ? -15.633 -3.238 -12.822 1.00 78.44 94 THR A C 1
ATOM 763 O O . THR A 1 94 ? -16.155 -4.348 -12.924 1.00 78.44 94 THR A O 1
ATOM 766 N N . LEU A 1 95 ? -15.435 -2.652 -11.638 1.00 73.62 95 LEU A N 1
ATOM 767 C CA . LEU A 1 95 ? -15.763 -3.248 -10.345 1.00 73.62 95 LEU A CA 1
ATOM 768 C C . LEU A 1 95 ? -17.244 -2.994 -10.019 1.00 73.62 95 LEU A C 1
ATOM 770 O O . LEU A 1 95 ? -17.637 -1.836 -9.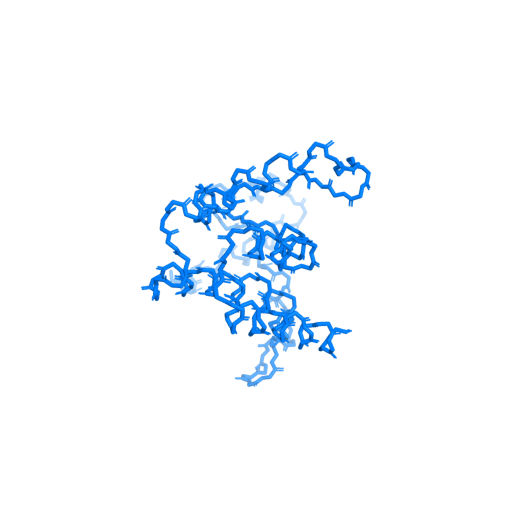845 1.00 73.62 95 LEU A O 1
ATOM 774 N N . PRO A 1 96 ? -18.094 -4.033 -9.903 1.00 75.69 96 PRO A N 1
ATOM 775 C CA . PRO A 1 96 ? -19.490 -3.805 -9.573 1.00 75.69 96 PRO A CA 1
ATOM 776 C C . PRO A 1 96 ? -19.597 -3.207 -8.159 1.00 75.69 96 PRO A C 1
ATOM 778 O O . PRO A 1 96 ? -18.995 -3.752 -7.225 1.00 75.69 96 PRO A O 1
ATOM 781 N N . PRO A 1 97 ? -20.404 -2.146 -7.954 1.00 69.88 97 PRO A N 1
ATOM 782 C CA . PRO A 1 97 ? -20.527 -1.474 -6.656 1.00 69.88 97 PRO A CA 1
ATOM 783 C C . PRO A 1 97 ? -20.993 -2.380 -5.507 1.00 69.88 97 PRO A C 1
ATOM 785 O O . PRO A 1 97 ? -20.834 -2.033 -4.339 1.00 69.88 97 PRO A O 1
ATOM 788 N N . SER A 1 98 ? -21.583 -3.535 -5.830 1.00 74.25 98 SER A N 1
ATOM 789 C CA . SER A 1 98 ? -22.030 -4.545 -4.871 1.00 74.25 98 SER A CA 1
ATOM 790 C C . SER A 1 98 ? -20.889 -5.324 -4.209 1.00 74.25 98 SER A C 1
ATOM 792 O O . SER A 1 98 ? -21.100 -5.864 -3.128 1.00 74.25 98 SER A O 1
ATOM 794 N N . PHE A 1 99 ? -19.706 -5.406 -4.831 1.00 67.31 99 PHE A N 1
ATOM 795 C CA . PHE A 1 99 ? -18.567 -6.152 -4.281 1.00 67.31 99 PHE A CA 1
ATOM 796 C C . PHE A 1 99 ? -17.701 -5.292 -3.365 1.00 67.31 99 PHE A C 1
ATOM 798 O O . PHE A 1 99 ? -17.361 -5.721 -2.267 1.00 67.31 99 PHE A O 1
ATOM 805 N N . CYS A 1 100 ? -17.339 -4.085 -3.805 1.00 69.44 100 CYS A N 1
ATOM 806 C CA . CYS A 1 100 ? -16.501 -3.152 -3.055 1.00 69.44 100 CYS A CA 1
ATOM 807 C C . CYS A 1 100 ? -16.764 -1.710 -3.500 1.00 69.44 100 CYS A C 1
ATOM 809 O O . CYS A 1 100 ? -17.201 -1.454 -4.622 1.00 69.44 100 CYS A O 1
ATOM 811 N N . ARG A 1 101 ? -16.451 -0.748 -2.622 1.00 75.12 101 ARG A N 1
ATOM 812 C CA . ARG A 1 101 ? -16.368 0.663 -3.025 1.00 75.12 101 ARG A CA 1
ATOM 813 C C . ARG A 1 101 ? -15.148 0.878 -3.938 1.00 75.12 101 ARG A C 1
ATOM 815 O O . ARG A 1 101 ? -14.190 0.114 -3.823 1.00 75.12 101 ARG A O 1
ATOM 822 N N . PRO A 1 102 ? -15.156 1.920 -4.791 1.00 78.38 102 PRO A N 1
ATOM 823 C CA . PRO A 1 102 ? -14.014 2.258 -5.635 1.00 78.38 102 PRO A CA 1
ATOM 824 C C . PRO A 1 102 ? -12.734 2.430 -4.816 1.00 78.38 102 PRO A C 1
ATOM 826 O O . PRO A 1 102 ? -12.746 3.095 -3.779 1.00 78.38 102 PRO A O 1
ATOM 829 N N . ILE A 1 103 ? -11.638 1.854 -5.298 1.00 84.50 103 ILE A N 1
ATOM 830 C CA . ILE A 1 103 ? -10.322 1.958 -4.672 1.00 84.50 103 ILE A CA 1
ATOM 831 C C . ILE A 1 103 ? -9.719 3.301 -5.049 1.00 84.50 103 ILE A C 1
ATOM 833 O O . ILE A 1 103 ? -9.746 3.721 -6.206 1.00 84.50 103 ILE A O 1
ATOM 837 N N . HIS A 1 104 ? -9.161 4.009 -4.081 1.00 85.31 104 HIS A N 1
ATOM 838 C CA . HIS A 1 104 ? -8.567 5.301 -4.366 1.00 85.31 104 HIS A CA 1
ATOM 839 C C . HIS A 1 104 ? -7.302 5.190 -5.237 1.00 85.31 104 HIS A C 1
ATOM 841 O O . HIS A 1 104 ? -6.700 4.136 -5.420 1.00 85.31 104 HIS A O 1
ATOM 847 N N . ASN A 1 105 ? -6.875 6.323 -5.793 1.00 86.12 105 ASN A N 1
ATOM 848 C CA . ASN A 1 105 ? -5.568 6.418 -6.429 1.00 86.12 105 ASN A CA 1
ATOM 849 C C . ASN A 1 105 ? -4.498 6.460 -5.331 1.00 86.12 105 ASN A C 1
ATOM 851 O O . ASN A 1 105 ? -4.421 7.437 -4.582 1.00 86.12 105 ASN A O 1
ATOM 855 N N . ILE A 1 106 ? -3.692 5.405 -5.217 1.00 85.06 106 ILE A N 1
ATOM 856 C CA . ILE A 1 106 ? -2.650 5.307 -4.187 1.00 85.06 106 ILE A CA 1
ATOM 857 C C . ILE A 1 106 ? -1.576 6.381 -4.351 1.00 85.06 106 ILE A C 1
ATOM 859 O O . ILE A 1 106 ? -1.175 6.982 -3.364 1.00 85.06 106 ILE A O 1
ATOM 863 N N . TYR A 1 107 ? -1.181 6.718 -5.578 1.00 86.31 107 TYR A N 1
ATOM 864 C CA . TYR A 1 107 ? -0.165 7.741 -5.823 1.00 86.31 107 TYR A CA 1
ATOM 865 C C . TYR A 1 107 ? -0.586 9.119 -5.285 1.00 86.31 107 TYR A C 1
ATOM 867 O O . TYR A 1 107 ? 0.210 9.801 -4.646 1.00 86.31 107 TYR A O 1
ATOM 875 N N . LEU A 1 108 ? -1.853 9.506 -5.474 1.00 84.69 108 LEU A N 1
ATOM 876 C CA . LEU A 1 108 ? -2.371 10.804 -5.016 1.00 84.69 108 LEU A CA 1
ATOM 877 C C . LEU A 1 108 ? -2.829 10.800 -3.552 1.00 84.69 108 LEU A C 1
ATOM 879 O O . LEU A 1 108 ? -2.736 11.820 -2.871 1.00 84.69 108 LEU A O 1
ATOM 883 N N . LYS A 1 109 ? -3.371 9.677 -3.069 1.00 81.31 109 LYS A N 1
ATOM 884 C CA . LYS A 1 109 ? -4.043 9.586 -1.763 1.00 81.31 109 LYS A CA 1
ATOM 885 C C . LYS A 1 109 ? -3.338 8.681 -0.751 1.00 81.31 109 LYS A C 1
ATOM 887 O O . LYS A 1 109 ? -3.943 8.361 0.264 1.00 81.31 109 LYS A O 1
ATOM 892 N N . ARG A 1 110 ? -2.060 8.332 -0.944 1.00 70.81 110 ARG A N 1
ATOM 893 C CA . ARG A 1 110 ? -1.269 7.519 0.010 1.00 70.81 110 ARG A CA 1
ATOM 894 C C . ARG A 1 110 ? -1.275 8.059 1.449 1.00 70.81 110 ARG A C 1
ATOM 896 O O . ARG A 1 110 ? -1.233 7.275 2.383 1.00 70.81 110 ARG A O 1
ATOM 903 N N . ASN A 1 111 ? -1.343 9.380 1.644 1.00 67.56 111 ASN A N 1
ATOM 904 C CA . ASN A 1 111 ? -1.396 10.007 2.980 1.00 67.56 111 ASN A CA 1
ATOM 905 C C . ASN A 1 111 ? -2.813 10.116 3.568 1.00 67.56 111 ASN A C 1
ATOM 907 O O . ASN A 1 111 ? -2.979 10.532 4.711 1.00 67.56 111 ASN A O 1
ATOM 911 N N . SER A 1 112 ? -3.840 9.809 2.775 1.00 61.28 112 SER A N 1
ATOM 912 C CA . SER A 1 112 ? -5.222 9.758 3.252 1.00 61.28 112 SER A CA 1
ATOM 913 C C . SER A 1 112 ? -5.431 8.428 3.971 1.00 61.28 112 SER A C 1
ATOM 915 O O . SER A 1 112 ? -4.826 7.437 3.573 1.00 61.28 112 SER A O 1
ATOM 917 N N . GLN A 1 113 ? -6.287 8.383 4.995 1.00 59.03 113 GLN A N 1
ATOM 918 C CA . GLN A 1 113 ? -6.662 7.129 5.656 1.00 59.03 113 GLN A CA 1
ATOM 919 C C . GLN A 1 113 ? -7.344 6.189 4.651 1.00 59.03 113 GLN A C 1
ATOM 921 O O . GLN A 1 113 ? -8.559 6.249 4.449 1.00 59.03 113 GLN A O 1
ATOM 926 N N . TYR A 1 114 ? -6.548 5.353 3.988 1.00 66.56 114 TYR A N 1
ATOM 927 C CA . TYR A 1 114 ? -7.043 4.235 3.206 1.00 66.56 114 TYR A CA 1
ATOM 928 C C . TYR A 1 114 ? -7.752 3.278 4.146 1.00 66.56 114 TYR A C 1
ATOM 930 O O . TYR A 1 114 ? -7.244 2.952 5.217 1.00 66.56 114 TYR A O 1
ATOM 938 N N . LYS A 1 115 ? -8.924 2.810 3.733 1.00 72.81 115 LYS A N 1
ATOM 939 C CA . LYS A 1 115 ? -9.639 1.791 4.495 1.00 72.81 115 LYS A CA 1
ATOM 940 C C . LYS A 1 115 ? -9.020 0.429 4.207 1.00 72.81 115 LYS A C 1
ATOM 942 O O . LYS A 1 115 ? -8.631 0.159 3.075 1.00 72.81 115 LYS A O 1
ATOM 947 N N . ILE A 1 116 ? -9.010 -0.455 5.198 1.00 73.12 116 ILE A N 1
ATOM 948 C CA . ILE A 1 116 ? -8.403 -1.789 5.088 1.00 73.12 116 ILE A CA 1
ATOM 949 C C . ILE A 1 116 ? -8.871 -2.599 3.863 1.00 73.12 116 ILE A C 1
ATOM 951 O O . ILE A 1 116 ? -8.068 -3.280 3.230 1.00 73.12 116 ILE A O 1
ATOM 955 N N . PHE A 1 117 ? -10.139 -2.466 3.451 1.00 76.25 117 PHE A N 1
ATOM 956 C CA . PHE A 1 117 ? -10.653 -3.146 2.255 1.00 76.25 117 PHE A CA 1
ATOM 957 C C . PHE A 1 117 ? -10.012 -2.633 0.952 1.00 76.25 117 PHE A C 1
ATOM 959 O O . PHE A 1 117 ? -9.847 -3.402 0.008 1.00 76.25 117 PHE A O 1
ATOM 966 N N . GLU A 1 118 ? -9.640 -1.350 0.892 1.00 82.38 118 GLU A N 1
ATOM 967 C CA . GLU A 1 118 ? -8.976 -0.753 -0.272 1.00 82.38 118 GLU A CA 1
ATOM 968 C C . GLU A 1 118 ? -7.558 -1.314 -0.402 1.00 82.38 118 GLU A C 1
ATOM 970 O O . GLU A 1 118 ? -7.138 -1.668 -1.503 1.00 82.38 118 GLU A O 1
ATOM 975 N N . TRP A 1 119 ? -6.856 -1.484 0.725 1.00 82.19 119 TRP A N 1
ATOM 976 C CA . TRP A 1 119 ? -5.551 -2.145 0.766 1.00 82.19 119 TRP A CA 1
ATOM 977 C C . TRP A 1 119 ? -5.633 -3.623 0.395 1.00 82.19 119 TRP A C 1
ATOM 979 O O . TRP A 1 119 ? -4.831 -4.092 -0.407 1.00 82.19 119 TRP A O 1
ATOM 989 N N . MET A 1 120 ? -6.620 -4.352 0.917 1.00 83.06 120 MET A N 1
ATOM 990 C CA . MET A 1 120 ? -6.842 -5.752 0.553 1.00 83.06 120 MET A CA 1
ATOM 991 C C . MET A 1 120 ? -7.024 -5.921 -0.951 1.00 83.06 120 MET A C 1
ATOM 993 O O . MET A 1 120 ? -6.316 -6.718 -1.569 1.00 83.06 120 MET A O 1
ATOM 997 N N . ALA A 1 121 ? -7.950 -5.157 -1.532 1.00 85.00 121 ALA A N 1
ATOM 998 C CA . ALA A 1 121 ? -8.262 -5.232 -2.949 1.00 85.00 121 ALA A CA 1
ATOM 999 C C . ALA A 1 121 ? -7.071 -4.793 -3.813 1.00 85.00 121 ALA A C 1
ATOM 1001 O O . ALA A 1 121 ? -6.754 -5.444 -4.807 1.00 85.00 121 ALA A O 1
ATOM 1002 N N . LEU A 1 122 ? -6.343 -3.752 -3.396 1.00 86.81 122 LEU A N 1
ATOM 1003 C CA . LEU A 1 122 ? -5.108 -3.343 -4.052 1.00 86.81 122 LEU A CA 1
ATOM 1004 C C . LEU A 1 122 ? -4.082 -4.482 -4.084 1.00 86.81 122 LEU A C 1
ATOM 1006 O O . LEU A 1 122 ? -3.603 -4.842 -5.157 1.00 86.81 122 LEU A O 1
ATOM 1010 N N . VAL A 1 123 ? -3.758 -5.049 -2.921 1.00 86.56 123 VAL A N 1
ATOM 1011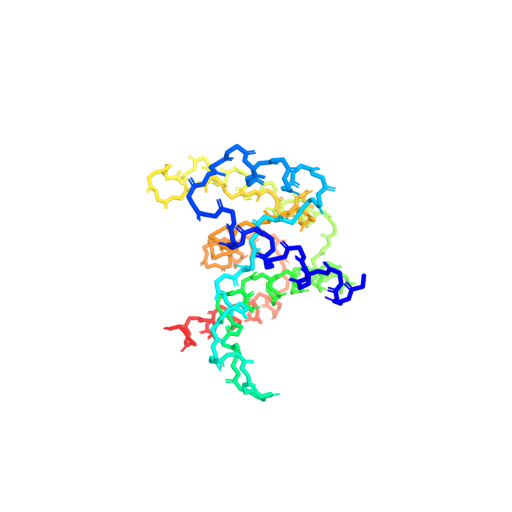 C CA . VAL A 1 123 ? -2.732 -6.090 -2.765 1.00 86.56 123 VAL A CA 1
ATOM 1012 C C . VAL A 1 123 ? -3.107 -7.344 -3.544 1.00 86.56 123 VAL A C 1
ATOM 1014 O O . VAL A 1 123 ? -2.275 -7.895 -4.255 1.00 86.56 123 VAL A O 1
ATOM 1017 N N . HIS A 1 124 ? -4.359 -7.785 -3.439 1.00 85.81 124 HIS A N 1
ATOM 1018 C CA . HIS A 1 124 ? -4.771 -9.091 -3.945 1.00 85.81 124 HIS A CA 1
ATOM 1019 C C . HIS A 1 124 ? -5.195 -9.087 -5.407 1.00 85.81 124 HIS A C 1
ATOM 1021 O O . HIS A 1 124 ? -5.044 -10.114 -6.068 1.00 85.81 124 HIS A O 1
ATOM 1027 N N . TRP A 1 125 ? -5.768 -7.987 -5.900 1.00 87.56 125 TRP A N 1
ATOM 1028 C CA . TRP A 1 125 ? -6.392 -7.959 -7.225 1.00 87.56 125 TRP A CA 1
ATOM 1029 C C . TRP A 1 125 ? -5.592 -7.145 -8.232 1.00 87.56 125 TRP A C 1
ATOM 1031 O O . TRP A 1 125 ? -5.538 -7.522 -9.399 1.00 87.56 125 TRP A O 1
ATOM 1041 N N . TYR A 1 126 ? -4.953 -6.054 -7.800 1.00 88.75 126 TYR A N 1
ATOM 1042 C CA . TYR A 1 126 ? -4.457 -5.041 -8.734 1.00 88.75 126 TYR A CA 1
ATOM 1043 C C . TYR A 1 126 ? -2.944 -4.859 -8.740 1.00 88.75 126 TYR A C 1
ATOM 1045 O O . TYR A 1 126 ? -2.382 -4.584 -9.796 1.00 88.75 126 TYR A O 1
ATOM 1053 N N . ALA A 1 127 ? -2.261 -5.053 -7.613 1.00 89.31 127 ALA A N 1
ATOM 1054 C CA . ALA A 1 127 ? -0.842 -4.739 -7.500 1.00 89.31 127 ALA A CA 1
ATOM 1055 C C . ALA A 1 127 ? 0.024 -5.511 -8.505 1.00 89.31 127 ALA A C 1
ATOM 1057 O O . ALA A 1 127 ? 0.689 -4.895 -9.331 1.00 89.31 127 ALA A O 1
ATOM 1058 N N . VAL A 1 128 ? -0.028 -6.844 -8.502 1.00 91.50 128 VAL A N 1
ATOM 1059 C CA . VAL A 1 128 ? 0.769 -7.679 -9.421 1.00 91.50 128 VAL A CA 1
ATOM 1060 C C . VAL A 1 128 ? 0.469 -7.406 -10.902 1.00 91.50 128 VAL A C 1
ATOM 1062 O O . VAL A 1 128 ? 1.417 -7.111 -11.632 1.00 91.50 128 VAL A O 1
ATOM 1065 N N . PRO A 1 129 ? -0.792 -7.458 -11.385 1.00 91.62 129 PRO A N 1
ATOM 1066 C CA . PRO A 1 129 ? -1.057 -7.252 -12.808 1.00 91.62 129 PRO A CA 1
ATOM 1067 C C . PRO A 1 129 ? -0.686 -5.842 -13.279 1.00 91.62 129 PRO A C 1
ATOM 1069 O O . PRO A 1 129 ? -0.169 -5.693 -14.385 1.00 91.62 129 PRO A O 1
ATOM 1072 N N . ILE A 1 130 ? -0.884 -4.812 -12.449 1.00 91.94 130 ILE A N 1
ATOM 1073 C CA . ILE A 1 130 ? -0.505 -3.443 -12.815 1.00 91.94 130 ILE A CA 1
ATOM 1074 C C . ILE A 1 130 ? 1.023 -3.281 -12.814 1.00 91.94 130 ILE A C 1
ATOM 1076 O O . ILE A 1 130 ? 1.557 -2.677 -13.741 1.00 91.94 130 ILE A O 1
ATOM 1080 N N . LEU A 1 131 ? 1.751 -3.840 -11.837 1.00 92.50 131 LEU A N 1
ATOM 1081 C CA . LEU A 1 131 ? 3.222 -3.796 -11.832 1.00 92.50 131 LEU A CA 1
ATOM 1082 C C . LEU A 1 131 ? 3.815 -4.480 -13.075 1.00 92.50 131 LEU A C 1
ATOM 1084 O O . LEU A 1 131 ? 4.724 -3.926 -13.696 1.00 92.50 131 LEU A O 1
ATOM 1088 N N . LEU A 1 132 ? 3.258 -5.628 -13.481 1.00 92.94 132 LEU A N 1
ATOM 1089 C CA . LEU A 1 132 ? 3.628 -6.309 -14.727 1.00 92.94 132 LEU A CA 1
ATOM 1090 C C . LEU A 1 132 ? 3.343 -5.441 -15.957 1.00 92.94 132 LEU A C 1
ATOM 1092 O O . LEU A 1 132 ? 4.213 -5.276 -16.810 1.00 92.94 132 LEU A O 1
ATOM 1096 N N . ALA A 1 133 ? 2.152 -4.841 -16.035 1.00 92.19 133 ALA A N 1
ATOM 1097 C CA . ALA A 1 133 ? 1.761 -3.988 -17.158 1.00 92.19 133 ALA A CA 1
ATOM 1098 C C . ALA A 1 133 ? 2.643 -2.734 -17.302 1.00 92.19 133 ALA A C 1
ATOM 1100 O O . ALA A 1 133 ? 2.823 -2.224 -18.406 1.00 92.19 133 ALA A O 1
ATOM 1101 N N . LEU A 1 134 ? 3.209 -2.237 -16.200 1.00 92.56 134 LEU A N 1
ATOM 1102 C CA . LEU A 1 134 ? 4.120 -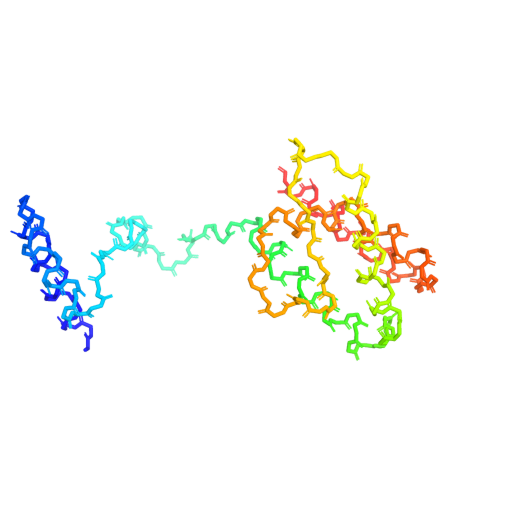1.089 -16.187 1.00 92.56 134 LEU A CA 1
ATOM 1103 C C . LEU A 1 134 ? 5.575 -1.446 -16.522 1.00 92.56 134 LEU A C 1
ATOM 1105 O O . LEU A 1 134 ? 6.425 -0.550 -16.539 1.00 92.56 134 LEU A O 1
ATOM 1109 N N . GLY A 1 135 ? 5.870 -2.727 -16.766 1.00 91.38 135 GLY A N 1
ATOM 1110 C CA . GLY A 1 135 ? 7.220 -3.202 -17.058 1.00 91.38 135 GLY A CA 1
ATOM 1111 C C . GLY A 1 135 ? 8.172 -3.069 -15.869 1.00 91.38 135 GLY A C 1
ATOM 1112 O O . GLY A 1 135 ? 9.363 -2.824 -16.061 1.00 91.38 135 GLY A O 1
ATOM 1113 N N . VAL A 1 136 ? 7.659 -3.170 -14.638 1.00 92.06 136 VAL A N 1
ATOM 1114 C CA . VAL A 1 136 ? 8.503 -3.224 -13.437 1.00 92.06 136 VAL A CA 1
ATOM 1115 C C . VAL A 1 136 ? 9.344 -4.501 -13.480 1.00 92.06 136 VAL A C 1
ATOM 1117 O O . VAL A 1 136 ? 8.899 -5.528 -13.986 1.00 92.06 136 VAL A O 1
ATOM 1120 N N . ASN A 1 137 ? 10.572 -4.442 -12.959 1.00 93.00 137 ASN A N 1
ATOM 1121 C CA . ASN A 1 137 ? 11.482 -5.586 -12.934 1.00 93.00 137 ASN A CA 1
ATOM 1122 C C . ASN A 1 137 ? 10.792 -6.827 -12.338 1.00 93.00 137 ASN A C 1
ATOM 1124 O O . ASN A 1 137 ? 10.294 -6.773 -11.213 1.00 93.00 137 ASN A O 1
ATOM 1128 N N . ASN A 1 138 ? 10.813 -7.944 -13.071 1.00 92.38 138 ASN A N 1
ATOM 1129 C CA . ASN A 1 138 ? 10.168 -9.195 -12.669 1.00 92.38 138 ASN A CA 1
ATOM 1130 C C . ASN A 1 138 ? 10.587 -9.656 -11.271 1.00 92.38 138 ASN A C 1
ATOM 1132 O O . ASN A 1 138 ? 9.740 -10.095 -10.512 1.00 92.38 138 ASN A O 1
ATOM 1136 N N . TRP A 1 139 ? 11.845 -9.452 -10.870 1.00 92.12 139 TRP A N 1
ATOM 1137 C CA . TRP A 1 139 ? 12.296 -9.800 -9.521 1.00 92.12 139 TRP A CA 1
ATOM 1138 C C . TRP A 1 139 ? 11.540 -9.028 -8.426 1.00 92.12 139 TRP A C 1
ATOM 1140 O O . TRP A 1 139 ? 11.231 -9.560 -7.362 1.00 92.12 139 TRP A O 1
ATOM 1150 N N . VAL A 1 140 ? 11.205 -7.764 -8.682 1.00 89.94 140 VAL A N 1
ATOM 1151 C CA . VAL A 1 140 ? 10.422 -6.930 -7.759 1.00 89.94 140 VAL A CA 1
ATOM 1152 C C . VAL A 1 140 ? 8.966 -7.392 -7.728 1.00 89.94 140 VAL A C 1
ATOM 1154 O O . VAL A 1 140 ? 8.361 -7.466 -6.658 1.00 89.94 140 VAL A O 1
ATOM 1157 N N . VAL A 1 141 ? 8.416 -7.743 -8.892 1.00 92.44 141 VAL A N 1
ATOM 1158 C CA . VAL A 1 141 ? 7.066 -8.306 -9.004 1.00 92.44 141 VAL A CA 1
ATOM 1159 C C . VAL A 1 141 ? 6.968 -9.646 -8.273 1.00 92.44 141 VAL A C 1
ATOM 1161 O O . VAL A 1 141 ? 6.022 -9.845 -7.516 1.00 92.44 141 VAL A O 1
ATOM 1164 N N . ASP A 1 142 ? 7.958 -10.524 -8.426 1.00 92.19 142 ASP A N 1
ATOM 1165 C CA . ASP A 1 142 ? 8.025 -11.834 -7.773 1.00 92.19 142 ASP A CA 1
ATOM 1166 C C . ASP A 1 142 ? 8.108 -11.699 -6.248 1.00 92.19 142 ASP A C 1
ATOM 1168 O O . ASP A 1 142 ? 7.426 -12.420 -5.515 1.00 92.19 142 ASP A O 1
ATOM 1172 N N . ASN A 1 143 ? 8.876 -10.726 -5.745 1.00 90.56 143 ASN A N 1
ATOM 1173 C CA . ASN A 1 143 ? 8.898 -10.397 -4.318 1.00 90.56 143 ASN A CA 1
ATOM 1174 C C . ASN A 1 143 ? 7.522 -9.932 -3.820 1.00 90.56 143 ASN A C 1
ATOM 1176 O O . ASN A 1 143 ? 7.058 -10.378 -2.770 1.00 90.56 143 ASN A O 1
ATOM 1180 N N . PHE A 1 144 ? 6.840 -9.072 -4.582 1.00 89.38 144 PHE A N 1
ATOM 1181 C CA . PHE A 1 144 ? 5.493 -8.617 -4.234 1.00 89.38 144 PHE A CA 1
ATOM 1182 C C . PHE A 1 144 ? 4.479 -9.775 -4.268 1.00 89.38 144 PHE A C 1
ATOM 1184 O O . PHE A 1 144 ? 3.643 -9.905 -3.375 1.00 89.38 144 PHE A O 1
ATOM 1191 N N . ALA A 1 145 ? 4.572 -10.661 -5.260 1.00 89.81 145 ALA A N 1
ATOM 1192 C CA . ALA A 1 145 ? 3.740 -11.856 -5.365 1.00 89.81 145 ALA A CA 1
ATOM 1193 C C . ALA A 1 145 ? 3.985 -12.829 -4.200 1.00 89.81 145 ALA A C 1
ATOM 1195 O O . ALA A 1 145 ? 3.035 -13.377 -3.640 1.00 89.81 145 ALA A O 1
ATOM 1196 N N . THR A 1 146 ? 5.243 -12.983 -3.782 1.00 88.69 146 THR A N 1
ATOM 1197 C CA . THR A 1 146 ? 5.622 -13.768 -2.599 1.00 88.69 146 THR A CA 1
ATOM 1198 C C . THR A 1 146 ? 5.021 -13.167 -1.332 1.00 88.69 146 THR A C 1
ATOM 1200 O O . THR A 1 146 ? 4.449 -13.896 -0.525 1.00 88.69 146 THR A O 1
ATOM 1203 N N . PHE A 1 147 ? 5.060 -11.840 -1.178 1.00 86.94 147 PHE A N 1
ATOM 1204 C CA . PHE A 1 147 ? 4.384 -11.153 -0.077 1.00 86.94 147 PHE A CA 1
ATOM 1205 C C . PHE A 1 147 ? 2.877 -11.454 -0.061 1.00 86.94 147 PHE A C 1
ATOM 1207 O O . PHE A 1 147 ? 2.356 -11.854 0.976 1.00 86.94 147 PHE A O 1
ATOM 1214 N N . ILE A 1 148 ? 2.185 -11.366 -1.203 1.00 87.25 148 ILE A N 1
ATOM 1215 C CA . ILE A 1 148 ? 0.759 -11.734 -1.301 1.00 87.25 148 ILE A CA 1
ATOM 1216 C C . ILE A 1 148 ? 0.535 -13.194 -0.895 1.00 87.25 148 ILE A C 1
ATOM 1218 O O . ILE A 1 148 ? -0.440 -13.503 -0.213 1.00 87.25 148 ILE A O 1
ATOM 1222 N N . HIS A 1 149 ? 1.417 -14.106 -1.306 1.00 84.38 149 HIS A N 1
ATOM 1223 C CA . HIS A 1 149 ? 1.312 -15.517 -0.945 1.00 84.38 149 HIS A CA 1
ATOM 1224 C C . HIS A 1 149 ? 1.472 -15.745 0.565 1.00 84.38 149 HIS A C 1
ATOM 1226 O O . HIS A 1 149 ? 0.699 -16.503 1.150 1.00 84.38 149 HIS A O 1
ATOM 1232 N N . ILE A 1 150 ? 2.415 -15.049 1.207 1.00 80.62 150 ILE A N 1
ATOM 1233 C CA . ILE A 1 150 ? 2.594 -15.072 2.665 1.00 80.62 150 ILE A CA 1
ATOM 1234 C C . ILE A 1 150 ? 1.344 -14.534 3.360 1.00 80.62 150 ILE A C 1
ATOM 1236 O O . ILE A 1 150 ? 0.839 -15.182 4.272 1.00 80.62 150 ILE A O 1
ATOM 1240 N N . VAL A 1 151 ? 0.810 -13.396 2.898 1.00 80.19 151 VAL A N 1
ATOM 1241 C CA . VAL A 1 151 ? -0.424 -12.807 3.440 1.00 80.19 151 VAL A CA 1
ATOM 1242 C C . VAL A 1 151 ? -1.575 -13.806 3.352 1.00 80.19 151 VAL A C 1
ATOM 1244 O O . VAL A 1 151 ? -2.223 -14.060 4.356 1.00 80.19 151 VAL A O 1
ATOM 1247 N N . LYS A 1 152 ? -1.782 -14.441 2.193 1.00 79.56 152 LYS A N 1
ATOM 1248 C CA . LYS A 1 152 ? -2.820 -15.468 2.014 1.00 79.56 152 LYS A CA 1
ATOM 1249 C C . LYS A 1 152 ? -2.625 -16.700 2.893 1.00 79.56 152 LYS A C 1
ATOM 1251 O O . LYS A 1 152 ? -3.612 -17.303 3.274 1.00 79.56 152 LYS A O 1
ATOM 1256 N N . SER A 1 153 ? -1.382 -17.099 3.153 1.00 75.62 153 SER A N 1
ATOM 1257 C CA . SER A 1 153 ? -1.071 -18.296 3.949 1.00 75.62 153 SER A CA 1
ATOM 1258 C C . SER A 1 153 ? -1.177 -18.045 5.454 1.00 75.62 153 SER A C 1
ATOM 1260 O O . SER A 1 153 ? -1.367 -18.980 6.224 1.00 75.62 153 SER A O 1
ATOM 1262 N N . ALA A 1 154 ? -1.009 -16.791 5.875 1.00 68.19 154 ALA A N 1
ATOM 1263 C CA . ALA A 1 154 ? -1.170 -16.361 7.259 1.00 68.19 154 ALA A CA 1
ATOM 1264 C C . ALA A 1 154 ? -2.640 -16.106 7.647 1.00 68.19 154 ALA A C 1
ATOM 1266 O O . ALA A 1 154 ? -2.921 -15.921 8.832 1.00 68.19 154 ALA A O 1
ATOM 1267 N N . MET A 1 155 ? -3.543 -16.057 6.660 1.00 64.25 155 MET A N 1
ATOM 1268 C CA . MET A 1 155 ? -4.990 -15.858 6.805 1.00 64.25 155 MET A CA 1
ATOM 1269 C C . MET A 1 155 ? -5.741 -17.184 6.756 1.00 64.25 155 MET A C 1
ATOM 1271 O O . MET A 1 155 ? -6.724 -17.303 7.519 1.00 64.25 155 MET A O 1
#

pLDDT: mean 78.13, std 13.22, range [40.22, 93.69]